Protein AF-A0A7J2XXX8-F1 (afdb_monomer_lite)

Foldseek 3Di:
DDPVVVVVLVVLVVVCVVVVNVLSVVLVVLVVVLVVCVVVVPDDPVSNVVSVVSVVVNVVVVVVVVD

Radius of gyration: 12.86 Å; chains: 1; bounding box: 30×25×32 Å

Secondary structure (DSSP, 8-state):
---HHHHHHHHHHHHHHHTT-HHHHHHHHHHHHHHHHHHH--S-HHHHHHHHHHHHHHHHHHHHH--

Sequence (67 aa):
MRNCGRELWEYADELAEKLSDRELRYLWRTANALHQNSYENWMSAREVELSVRDVERFVERLRSILK

pLDDT: mean 91.95, std 12.26, range [39.41, 98.5]

Structure (mmCIF, N/CA/C/O backbone):
data_AF-A0A7J2XXX8-F1
#
_entry.id   AF-A0A7J2XXX8-F1
#
loop_
_atom_site.group_PDB
_atom_site.id
_atom_site.type_symbol
_atom_site.label_atom_id
_atom_site.label_alt_id
_atom_site.label_comp_id
_atom_site.label_asym_id
_atom_site.label_entity_id
_atom_site.label_seq_id
_atom_site.pdbx_PDB_ins_code
_atom_site.Cartn_x
_atom_site.Cartn_y
_atom_site.Cartn_z
_atom_site.occupancy
_atom_site.B_iso_or_equiv
_atom_site.auth_seq_id
_atom_site.auth_comp_id
_atom_site.auth_asym_id
_atom_site.auth_atom_id
_atom_site.pdbx_PDB_model_num
ATOM 1 N N . MET A 1 1 ? -18.778 15.261 -13.247 1.00 39.41 1 MET A N 1
ATOM 2 C CA . MET A 1 1 ? -17.771 14.183 -13.362 1.00 39.41 1 MET A CA 1
ATOM 3 C C . MET A 1 1 ? -17.218 13.973 -11.960 1.00 39.41 1 MET A C 1
ATOM 5 O O . MET A 1 1 ? -16.714 14.939 -11.405 1.00 39.41 1 MET A O 1
ATOM 9 N N . ARG A 1 2 ? -17.452 12.818 -11.322 1.00 42.94 2 ARG A N 1
ATOM 10 C CA . ARG A 1 2 ? -16.958 12.566 -9.954 1.00 42.94 2 ARG A CA 1
ATOM 11 C C . ARG A 1 2 ? -15.441 12.386 -10.018 1.00 42.94 2 ARG A C 1
ATO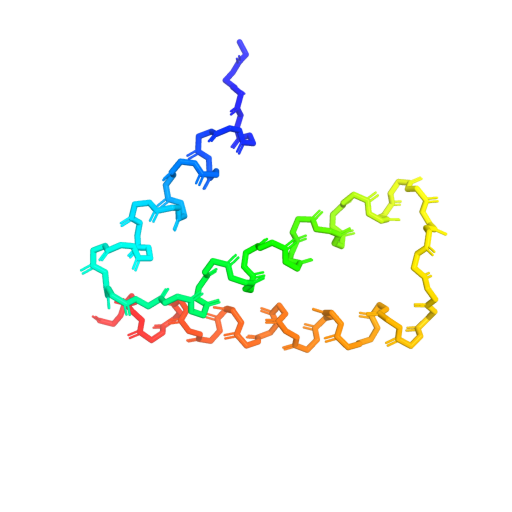M 13 O O . ARG A 1 2 ? -14.960 11.639 -10.867 1.00 42.94 2 ARG A O 1
ATOM 20 N N . ASN A 1 3 ? -14.699 13.090 -9.168 1.00 50.41 3 ASN A N 1
ATOM 21 C CA . ASN A 1 3 ? -13.242 12.990 -9.083 1.00 50.41 3 ASN A CA 1
ATOM 22 C C . ASN A 1 3 ? -12.869 11.721 -8.304 1.00 50.41 3 ASN A C 1
ATOM 24 O O . ASN A 1 3 ? -12.435 11.791 -7.157 1.00 50.41 3 ASN A O 1
ATOM 28 N N . CYS A 1 4 ? -13.040 10.562 -8.945 1.00 60.97 4 CYS A N 1
ATOM 29 C CA . CYS A 1 4 ? -12.903 9.239 -8.329 1.00 60.97 4 CYS A CA 1
ATOM 30 C C . CYS A 1 4 ? -11.539 9.022 -7.641 1.00 60.97 4 CYS A C 1
ATOM 32 O O . CYS A 1 4 ? -11.452 8.286 -6.666 1.00 60.97 4 CYS A O 1
ATOM 34 N N . GLY A 1 5 ? -10.479 9.691 -8.115 1.00 78.44 5 GLY A N 1
ATOM 35 C CA . GLY A 1 5 ? -9.155 9.638 -7.492 1.00 78.44 5 GLY A CA 1
ATOM 36 C C . GLY A 1 5 ? -9.117 10.293 -6.110 1.00 78.44 5 GLY A C 1
ATOM 37 O O . GLY A 1 5 ? -8.686 9.660 -5.155 1.00 78.44 5 GLY A O 1
ATOM 38 N N . ARG A 1 6 ? -9.600 11.537 -5.976 1.00 86.19 6 ARG A N 1
ATOM 39 C CA . ARG A 1 6 ? -9.546 12.274 -4.699 1.00 86.19 6 ARG A CA 1
ATOM 40 C C . ARG A 1 6 ? -10.374 11.584 -3.614 1.00 86.19 6 ARG A C 1
ATOM 42 O O . ARG A 1 6 ? -9.889 11.425 -2.503 1.00 86.19 6 ARG A O 1
ATOM 49 N N . GLU A 1 7 ? -11.579 11.144 -3.964 1.00 91.62 7 GLU A N 1
ATOM 50 C CA . GLU A 1 7 ? -12.484 10.464 -3.029 1.00 91.62 7 GLU A CA 1
ATOM 51 C C . GLU A 1 7 ? -11.854 9.169 -2.478 1.00 91.62 7 GLU A C 1
ATOM 53 O O . GLU A 1 7 ? -11.942 8.895 -1.284 1.00 91.62 7 GLU A O 1
ATOM 58 N N . LEU A 1 8 ? -11.147 8.397 -3.316 1.00 92.19 8 LEU A N 1
ATOM 59 C CA . LEU A 1 8 ? -10.428 7.199 -2.864 1.00 92.19 8 LEU A CA 1
ATOM 60 C C . LEU A 1 8 ? -9.223 7.529 -1.975 1.00 92.19 8 LEU A C 1
ATOM 62 O O . LEU A 1 8 ? -8.938 6.781 -1.042 1.00 92.19 8 LEU A O 1
ATOM 66 N N . TRP A 1 9 ? -8.530 8.639 -2.239 1.00 93.00 9 TRP A N 1
ATOM 67 C CA . TRP A 1 9 ? -7.442 9.111 -1.380 1.00 93.00 9 TRP A CA 1
ATOM 68 C C . TRP A 1 9 ? -7.937 9.472 0.019 1.00 93.00 9 TRP A C 1
ATOM 70 O O . TRP A 1 9 ? -7.348 9.015 0.995 1.00 93.00 9 TRP A O 1
ATOM 80 N N . GLU A 1 10 ? -9.023 10.239 0.112 1.00 93.88 10 GLU A N 1
ATOM 81 C CA . GLU A 1 10 ? -9.652 10.609 1.385 1.00 93.88 10 GLU A CA 1
ATOM 82 C C . GLU A 1 10 ? -10.146 9.363 2.134 1.00 93.88 10 GLU A C 1
ATOM 84 O O . GLU A 1 10 ? -9.846 9.178 3.311 1.00 93.88 10 GLU A O 1
ATOM 89 N N . TYR A 1 11 ? -10.806 8.435 1.437 1.00 94.12 11 TYR A N 1
ATOM 90 C CA . TYR A 1 11 ? -11.280 7.196 2.051 1.00 94.12 11 TYR A CA 1
ATOM 91 C C . TYR A 1 11 ? -10.142 6.309 2.580 1.00 94.12 11 TYR A C 1
ATOM 93 O O . TYR A 1 11 ? -10.237 5.772 3.684 1.00 94.12 11 TYR A O 1
ATOM 101 N N . ALA A 1 12 ? -9.057 6.141 1.815 1.00 93.50 12 ALA A N 1
ATOM 102 C CA . ALA A 1 12 ? -7.903 5.352 2.245 1.00 93.50 12 ALA A CA 1
ATOM 103 C C . ALA A 1 12 ? -7.202 5.978 3.465 1.00 93.50 12 ALA A C 1
ATOM 105 O O . ALA A 1 12 ? -6.732 5.254 4.346 1.00 93.50 12 ALA A O 1
ATOM 106 N N . ASP A 1 13 ? -7.161 7.312 3.526 1.00 94.00 13 ASP A N 1
ATOM 107 C CA . ASP A 1 13 ? -6.653 8.081 4.661 1.00 94.00 13 ASP A CA 1
ATOM 108 C C . ASP A 1 13 ? -7.464 7.789 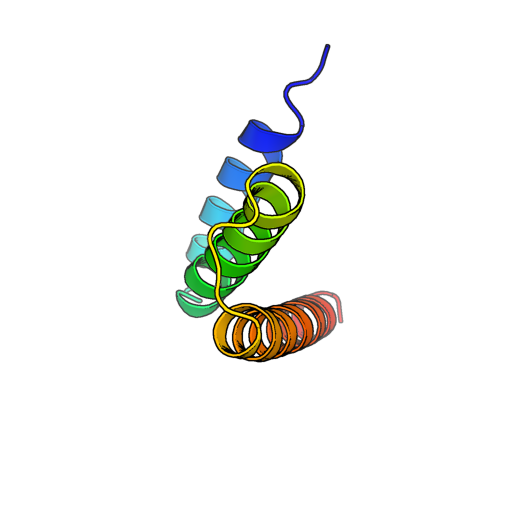5.933 1.00 94.00 13 ASP A C 1
ATOM 110 O O . ASP A 1 13 ? -6.917 7.301 6.932 1.00 94.00 13 ASP A O 1
ATOM 114 N N . GLU A 1 14 ? -8.781 7.983 5.852 1.00 95.56 14 GLU A N 1
ATOM 115 C CA . GLU A 1 14 ? -9.708 7.734 6.954 1.00 95.56 14 GLU A CA 1
ATOM 116 C C . GLU A 1 14 ? -9.697 6.273 7.408 1.00 95.56 14 GLU A C 1
ATOM 118 O O . GLU A 1 14 ? -9.742 5.991 8.605 1.00 95.56 14 GLU A O 1
ATOM 123 N N . LEU A 1 15 ? -9.659 5.320 6.472 1.00 95.12 15 LEU A N 1
ATOM 124 C CA . LEU A 1 15 ? -9.654 3.893 6.792 1.00 95.12 15 LEU A CA 1
ATOM 125 C C . LEU A 1 15 ? -8.405 3.514 7.594 1.00 95.12 15 LEU A C 1
ATOM 127 O O . LEU A 1 15 ? -8.498 2.817 8.604 1.00 95.12 15 LEU A O 1
ATOM 131 N N . ALA A 1 16 ? -7.241 3.996 7.166 1.00 95.38 16 ALA A N 1
ATOM 132 C CA . ALA A 1 16 ? -5.990 3.755 7.866 1.00 95.38 16 ALA A CA 1
ATOM 133 C C . ALA A 1 16 ? -5.960 4.396 9.261 1.00 95.38 16 ALA A C 1
ATOM 135 O O . ALA A 1 16 ? -5.389 3.816 10.183 1.00 95.38 16 ALA A O 1
ATOM 136 N N . GLU A 1 17 ? -6.579 5.567 9.434 1.00 96.75 17 GLU A N 1
ATOM 137 C CA . GLU A 1 17 ? -6.729 6.200 10.749 1.00 96.75 17 GLU A CA 1
ATOM 138 C C . GLU A 1 17 ? -7.658 5.386 11.660 1.00 96.75 17 GLU A C 1
ATOM 140 O O . GLU A 1 17 ? -7.257 5.005 12.760 1.00 96.75 17 GLU A O 1
ATOM 145 N N . LYS A 1 18 ? -8.855 5.028 11.173 1.00 96.56 18 LYS A N 1
ATOM 146 C CA . LYS A 1 18 ? -9.850 4.231 11.916 1.00 96.56 18 LYS A CA 1
ATOM 147 C C . LYS A 1 18 ? -9.283 2.893 12.397 1.00 96.56 18 LYS A C 1
ATOM 149 O O . LYS A 1 18 ? -9.621 2.442 13.487 1.00 96.56 18 LYS A O 1
ATOM 154 N N . LEU A 1 19 ? -8.412 2.270 11.604 1.00 95.25 19 LEU A N 1
ATOM 155 C CA . LEU A 1 19 ? -7.784 0.986 11.926 1.00 95.25 19 LEU A CA 1
ATOM 156 C C . LEU A 1 19 ? -6.439 1.116 12.655 1.00 95.25 19 LEU A C 1
ATOM 158 O O . LEU A 1 19 ? -5.839 0.096 12.991 1.00 95.25 19 LEU A O 1
ATOM 162 N N . SER A 1 20 ? -5.946 2.340 12.892 1.00 95.56 20 SER A N 1
ATOM 163 C CA . SER A 1 20 ? -4.576 2.596 13.372 1.00 95.56 20 SER A CA 1
ATOM 164 C C . SER A 1 20 ? -3.501 1.867 12.546 1.00 95.56 20 SER A C 1
ATOM 166 O O . SER A 1 20 ? -2.449 1.482 13.059 1.00 95.56 20 SER A O 1
ATOM 168 N N . ASP A 1 21 ? -3.758 1.676 11.251 1.00 94.62 21 ASP A N 1
ATOM 169 C CA . ASP A 1 21 ? -2.938 0.880 10.345 1.00 94.62 21 ASP A CA 1
ATOM 170 C C . ASP A 1 21 ? -2.229 1.791 9.339 1.00 94.62 21 ASP A C 1
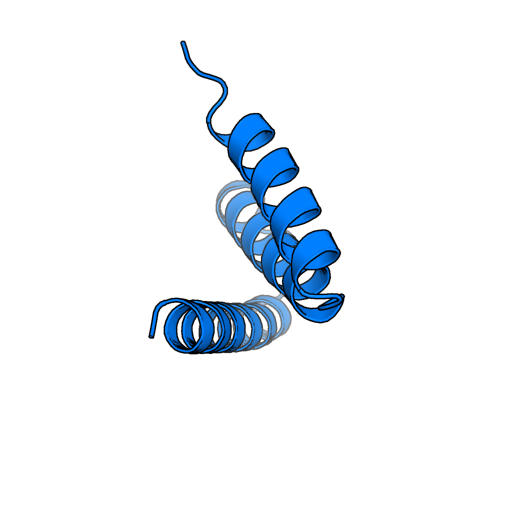ATOM 172 O O . ASP A 1 21 ? -2.727 2.112 8.257 1.00 94.62 21 ASP A O 1
ATOM 176 N N . ARG A 1 22 ? -1.020 2.221 9.707 1.00 93.44 22 ARG A N 1
ATOM 177 C CA . ARG A 1 22 ? -0.187 3.072 8.847 1.00 93.44 22 ARG A CA 1
ATOM 178 C C . ARG A 1 22 ? 0.288 2.347 7.590 1.00 93.44 22 ARG A C 1
ATOM 180 O O . ARG A 1 22 ? 0.626 3.015 6.615 1.00 93.44 22 ARG A O 1
ATOM 187 N N . GLU A 1 23 ? 0.320 1.018 7.596 1.00 95.50 23 GLU A N 1
ATOM 188 C CA . GLU A 1 23 ? 0.766 0.234 6.449 1.00 95.50 23 GLU A CA 1
ATOM 189 C C . GLU A 1 23 ? -0.205 0.362 5.275 1.00 95.50 23 GLU A C 1
ATOM 191 O O . GLU A 1 23 ? 0.244 0.545 4.144 1.00 95.50 23 GLU A O 1
ATOM 196 N N . LEU A 1 24 ? -1.515 0.423 5.536 1.00 95.56 24 LEU A N 1
ATOM 197 C CA . LEU A 1 24 ? -2.521 0.692 4.500 1.00 95.56 24 LEU A CA 1
ATOM 198 C C . LEU A 1 24 ? -2.225 1.972 3.702 1.00 95.56 24 LEU A C 1
ATOM 200 O O . LEU A 1 24 ? -2.388 1.981 2.483 1.00 95.56 24 LEU A O 1
ATOM 204 N N . ARG A 1 25 ? -1.728 3.033 4.356 1.00 93.38 25 ARG A N 1
ATOM 205 C CA . ARG A 1 25 ? -1.352 4.290 3.676 1.00 93.38 25 ARG A CA 1
ATOM 206 C C . ARG A 1 25 ? -0.168 4.101 2.737 1.00 93.38 25 ARG A C 1
ATOM 208 O O . ARG A 1 25 ? -0.165 4.664 1.645 1.00 93.38 25 ARG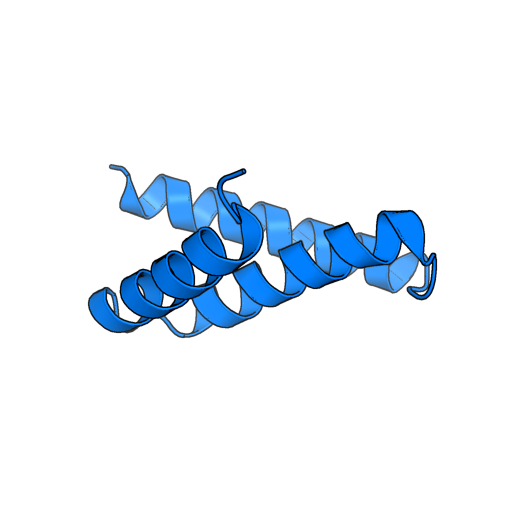 A O 1
ATOM 215 N N . TYR A 1 26 ? 0.846 3.347 3.154 1.00 95.69 26 TYR A N 1
ATOM 216 C CA . TYR A 1 26 ? 2.022 3.097 2.320 1.00 95.69 26 TYR A CA 1
ATOM 217 C C . TYR A 1 26 ? 1.667 2.228 1.116 1.00 95.69 26 TYR A C 1
ATOM 219 O O . TYR A 1 26 ? 1.996 2.585 -0.010 1.00 95.69 26 TYR A O 1
ATOM 227 N N . LEU A 1 27 ? 0.905 1.162 1.342 1.00 97.56 27 LEU A N 1
ATOM 228 C CA . LEU A 1 27 ? 0.476 0.253 0.288 1.00 97.56 27 LEU A CA 1
ATOM 229 C C . LEU A 1 27 ? -0.448 0.939 -0.737 1.00 97.56 27 LEU A C 1
ATOM 231 O O . LEU A 1 27 ? -0.259 0.781 -1.944 1.00 97.56 27 LEU A O 1
ATOM 235 N N . TRP A 1 28 ? -1.379 1.789 -0.284 1.00 96.62 28 TRP A N 1
ATOM 236 C CA . TRP A 1 28 ? -2.200 2.626 -1.170 1.00 96.62 28 TRP A CA 1
ATOM 237 C C . TRP A 1 28 ? -1.354 3.584 -2.022 1.00 96.62 28 TRP A C 1
ATOM 239 O O . TRP A 1 28 ? -1.593 3.739 -3.224 1.00 96.62 28 TRP A O 1
ATOM 249 N N . ARG A 1 29 ? -0.335 4.216 -1.426 1.00 95.75 29 ARG A N 1
ATOM 250 C CA . ARG A 1 29 ? 0.597 5.087 -2.156 1.00 95.75 29 ARG A CA 1
ATOM 251 C C . ARG A 1 29 ? 1.365 4.322 -3.231 1.00 95.75 29 ARG A C 1
ATOM 253 O O . ARG A 1 29 ? 1.485 4.838 -4.339 1.00 95.75 29 ARG A O 1
ATOM 260 N N . THR A 1 30 ? 1.843 3.116 -2.930 1.00 97.44 30 THR A N 1
ATOM 261 C CA . THR A 1 30 ? 2.541 2.266 -3.905 1.00 97.44 30 THR A CA 1
ATOM 262 C C . THR A 1 30 ? 1.622 1.883 -5.066 1.00 97.44 30 THR A C 1
ATOM 264 O O . THR A 1 30 ? 2.012 2.014 -6.226 1.00 97.44 30 THR A O 1
ATOM 267 N N . ALA A 1 31 ? 0.363 1.528 -4.787 1.00 96.81 31 ALA A N 1
ATOM 268 C CA . ALA A 1 31 ? -0.632 1.262 -5.829 1.00 96.81 31 ALA A CA 1
ATOM 269 C C . ALA A 1 31 ? -0.857 2.478 -6.750 1.00 96.81 31 ALA A C 1
ATOM 271 O O . ALA A 1 31 ? -0.897 2.340 -7.974 1.00 96.81 31 ALA A O 1
ATOM 272 N N . ASN A 1 32 ? -0.946 3.687 -6.182 1.00 95.62 32 ASN A N 1
ATOM 273 C CA . ASN A 1 32 ? -1.079 4.920 -6.967 1.00 95.62 32 ASN A CA 1
ATOM 274 C C . ASN A 1 32 ? 0.177 5.231 -7.786 1.00 95.62 32 ASN A C 1
ATOM 276 O O . ASN A 1 32 ? 0.062 5.677 -8.927 1.00 95.62 32 ASN A O 1
ATOM 280 N N . ALA A 1 33 ? 1.363 4.970 -7.234 1.00 95.81 33 ALA A N 1
ATOM 281 C CA . ALA A 1 33 ? 2.619 5.149 -7.949 1.00 95.81 33 ALA A CA 1
ATOM 282 C C . ALA A 1 33 ? 2.712 4.208 -9.162 1.00 95.81 33 ALA A C 1
ATOM 284 O O . ALA A 1 33 ? 3.112 4.650 -10.234 1.00 95.81 33 ALA A O 1
ATOM 285 N N . LEU A 1 34 ? 2.265 2.951 -9.038 1.00 96.19 34 LEU A N 1
ATOM 286 C CA . LEU A 1 34 ? 2.160 2.023 -10.170 1.00 96.19 34 LEU A CA 1
ATOM 287 C C . LEU A 1 34 ? 1.137 2.476 -11.217 1.00 96.19 34 LEU A C 1
ATOM 289 O O . LEU A 1 34 ? 1.415 2.408 -12.414 1.00 96.19 34 LEU A O 1
ATOM 293 N N . HIS A 1 35 ? -0.027 2.966 -10.782 1.00 93.50 35 HIS A N 1
ATOM 294 C CA . HIS A 1 35 ? -1.031 3.507 -11.698 1.00 93.50 35 HIS A CA 1
ATOM 295 C C . HIS A 1 35 ? -0.468 4.688 -12.501 1.00 93.50 35 HIS A C 1
ATOM 297 O O . HIS A 1 35 ? -0.596 4.705 -13.722 1.00 93.50 35 HIS A O 1
ATOM 303 N N . GLN A 1 36 ? 0.230 5.624 -11.852 1.00 94.25 36 GLN A N 1
ATOM 304 C CA . GLN A 1 36 ? 0.917 6.717 -12.544 1.00 94.25 36 GLN A CA 1
ATOM 305 C C . GLN A 1 36 ? 2.028 6.197 -13.467 1.00 94.25 36 GLN A C 1
ATOM 307 O O . GLN A 1 36 ? 2.116 6.606 -14.623 1.00 94.25 36 GLN A O 1
ATOM 312 N N . ASN A 1 37 ? 2.844 5.257 -12.985 1.00 96.44 37 ASN A N 1
ATOM 313 C CA . ASN A 1 37 ? 3.939 4.680 -13.756 1.00 96.44 37 ASN A CA 1
ATOM 314 C C . ASN A 1 37 ? 3.469 4.027 -15.064 1.00 96.44 37 ASN A C 1
ATOM 316 O O . ASN A 1 37 ? 4.224 4.015 -16.026 1.00 96.44 37 ASN A O 1
ATOM 320 N N . SER A 1 38 ? 2.235 3.519 -15.136 1.00 91.69 38 SER A N 1
ATOM 321 C CA . SER A 1 38 ? 1.696 2.951 -16.380 1.00 91.69 38 SER A CA 1
ATOM 322 C C . SER A 1 38 ? 1.612 3.957 -17.541 1.00 91.69 38 SER A C 1
ATOM 324 O O . SER A 1 38 ? 1.678 3.548 -18.698 1.00 91.69 38 SER A O 1
ATOM 326 N N . TYR A 1 39 ? 1.520 5.257 -17.241 1.00 93.00 39 TYR A N 1
ATOM 327 C CA . TYR A 1 39 ? 1.549 6.337 -18.233 1.00 93.00 39 TYR A CA 1
ATOM 328 C C . TYR A 1 39 ? 2.964 6.873 -18.455 1.00 93.00 39 TYR A C 1
ATOM 330 O O . TYR A 1 39 ? 3.343 7.199 -19.576 1.00 93.00 39 TYR A O 1
ATOM 338 N N . GLU A 1 40 ? 3.731 6.967 -17.372 1.00 94.31 40 GLU A N 1
ATOM 339 C CA . GLU A 1 40 ? 4.983 7.721 -17.330 1.00 94.31 40 GLU A CA 1
ATOM 340 C C . GLU A 1 40 ? 6.237 6.864 -17.570 1.00 94.31 40 GLU A C 1
ATOM 342 O O . GLU A 1 40 ? 7.266 7.356 -18.029 1.00 94.31 40 GLU A O 1
ATOM 347 N N . ASN A 1 41 ? 6.157 5.567 -17.263 1.00 95.12 41 ASN A N 1
ATOM 348 C CA . ASN A 1 41 ? 7.230 4.583 -17.394 1.00 95.12 41 ASN A CA 1
ATOM 349 C C . ASN A 1 41 ? 8.555 4.996 -16.707 1.00 95.12 41 ASN A C 1
ATOM 351 O O . ASN A 1 41 ? 9.644 4.782 -17.239 1.00 95.12 41 ASN A O 1
ATOM 355 N N . TRP A 1 42 ? 8.462 5.617 -15.526 1.00 96.44 42 TRP A N 1
ATOM 356 C CA . TRP A 1 42 ? 9.606 6.109 -14.744 1.00 96.44 42 TRP A CA 1
ATOM 357 C C . TRP A 1 42 ? 10.302 5.024 -13.910 1.00 96.44 42 TRP A C 1
ATOM 359 O O . TRP A 1 42 ? 11.494 5.126 -13.621 1.00 96.44 42 TRP A O 1
ATOM 369 N N . MET A 1 43 ? 9.568 4.004 -13.473 1.00 97.44 43 MET A N 1
ATOM 370 C CA . MET A 1 43 ? 10.076 2.939 -12.615 1.00 97.44 43 MET A CA 1
ATOM 371 C C . MET A 1 43 ? 10.928 1.947 -13.405 1.00 97.44 43 MET A C 1
ATOM 373 O O . MET A 1 43 ? 10.590 1.542 -14.516 1.00 97.44 43 MET A O 1
ATOM 377 N N . SER A 1 44 ? 12.009 1.474 -12.784 1.00 98.19 44 SER A N 1
ATOM 378 C CA . SER A 1 44 ? 12.745 0.317 -13.302 1.00 98.19 44 SER A CA 1
ATOM 379 C C . SER A 1 44 ? 11.890 -0.955 -13.237 1.00 98.19 44 SER A C 1
ATOM 381 O O . SER A 1 44 ? 11.011 -1.070 -12.385 1.00 98.19 44 SER A O 1
ATOM 383 N N . ALA A 1 45 ? 12.201 -1.962 -14.060 1.00 97.81 45 ALA A N 1
ATOM 384 C CA . ALA A 1 45 ? 11.500 -3.252 -14.026 1.00 97.81 45 ALA A CA 1
ATOM 385 C C . ALA A 1 45 ? 11.511 -3.906 -12.630 1.00 97.81 45 ALA A C 1
ATOM 387 O O . ALA A 1 45 ? 10.498 -4.441 -12.186 1.00 97.81 45 ALA A O 1
ATOM 388 N N . ARG A 1 46 ? 12.633 -3.800 -11.903 1.00 98.19 46 ARG A N 1
ATOM 389 C CA . ARG A 1 46 ? 12.746 -4.288 -10.521 1.00 98.19 46 ARG A CA 1
ATOM 390 C C . ARG A 1 46 ? 11.805 -3.543 -9.574 1.00 98.19 46 ARG A C 1
ATOM 392 O O . ARG A 1 46 ? 11.223 -4.155 -8.687 1.00 98.19 46 ARG A O 1
ATOM 399 N N . GLU A 1 47 ? 11.672 -2.231 -9.747 1.00 98.06 47 GLU A N 1
ATOM 400 C CA . GLU A 1 47 ? 10.790 -1.414 -8.910 1.00 98.06 47 GLU A CA 1
ATOM 401 C C . GLU A 1 47 ? 9.314 -1.718 -9.183 1.00 98.06 47 GLU A C 1
ATOM 403 O O . GLU A 1 47 ? 8.522 -1.804 -8.246 1.00 98.06 47 GLU A O 1
ATOM 408 N N . VAL A 1 48 ? 8.960 -1.970 -10.449 1.00 98.19 48 VAL A N 1
ATOM 409 C CA . VAL A 1 48 ? 7.626 -2.459 -10.821 1.00 98.19 48 VAL A CA 1
ATOM 410 C C . VAL A 1 48 ? 7.338 -3.792 -10.131 1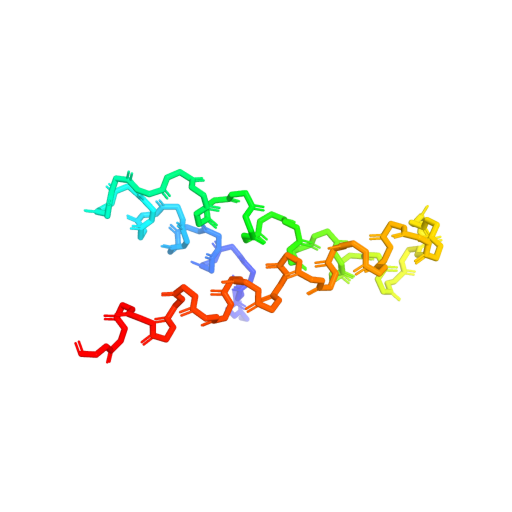.00 98.19 48 VAL A C 1
ATOM 412 O O . VAL A 1 48 ? 6.293 -3.931 -9.503 1.00 98.19 48 VAL A O 1
ATOM 415 N N . GLU A 1 49 ? 8.264 -4.752 -10.187 1.00 98.44 49 GLU A N 1
ATOM 416 C CA . GLU A 1 49 ? 8.085 -6.064 -9.554 1.00 98.44 49 GLU A CA 1
ATOM 417 C C . GLU A 1 49 ? 7.878 -5.955 -8.035 1.00 98.44 49 GLU A C 1
ATOM 419 O O . GLU A 1 49 ? 6.966 -6.573 -7.486 1.00 98.44 49 GLU A O 1
ATOM 424 N N . LEU A 1 50 ? 8.695 -5.151 -7.349 1.00 98.31 50 LEU A N 1
ATOM 425 C CA . LEU A 1 50 ? 8.554 -4.928 -5.908 1.00 98.31 50 LEU A CA 1
ATOM 426 C C . LEU A 1 50 ? 7.229 -4.244 -5.566 1.00 98.31 50 LEU A C 1
ATOM 428 O O . LEU A 1 50 ? 6.525 -4.689 -4.662 1.00 98.31 50 LEU A O 1
ATOM 432 N N . SER A 1 51 ? 6.855 -3.222 -6.333 1.00 98.06 51 SER A N 1
ATOM 433 C CA . SER A 1 51 ? 5.602 -2.500 -6.126 1.00 98.06 51 SER A CA 1
ATOM 434 C C . SER A 1 51 ? 4.377 -3.393 -6.351 1.00 98.06 51 SER A C 1
ATOM 436 O O . SER A 1 51 ? 3.375 -3.242 -5.657 1.00 98.06 51 SER A O 1
ATOM 438 N N . VAL A 1 52 ? 4.436 -4.349 -7.287 1.00 98.31 52 VAL A N 1
ATOM 439 C CA . VAL A 1 52 ? 3.347 -5.319 -7.499 1.00 98.31 52 VAL A CA 1
ATOM 440 C C . VAL A 1 52 ? 3.165 -6.203 -6.268 1.00 98.31 52 VAL A C 1
ATOM 442 O O . VAL A 1 52 ? 2.033 -6.387 -5.828 1.00 98.31 52 VAL A O 1
ATOM 445 N N . ARG A 1 53 ? 4.254 -6.680 -5.653 1.00 98.50 53 ARG A N 1
ATOM 446 C CA . ARG A 1 53 ? 4.183 -7.474 -4.412 1.00 98.50 53 ARG A CA 1
ATOM 447 C C . ARG A 1 53 ? 3.561 -6.682 -3.258 1.00 98.50 53 ARG A C 1
ATOM 449 O O . ARG A 1 53 ? 2.785 -7.231 -2.475 1.00 98.50 53 ARG A O 1
ATOM 456 N N . ASP A 1 54 ? 3.846 -5.384 -3.173 1.00 98.31 54 ASP A N 1
ATOM 457 C CA . ASP A 1 54 ? 3.186 -4.499 -2.208 1.00 98.31 54 ASP A CA 1
ATOM 458 C C . ASP A 1 54 ? 1.680 -4.371 -2.495 1.00 98.31 54 ASP A C 1
ATOM 460 O O . ASP A 1 54 ? 0.864 -4.424 -1.574 1.00 98.31 54 ASP A O 1
ATOM 464 N N . VAL A 1 55 ? 1.271 -4.273 -3.764 1.00 98.12 55 VAL A N 1
ATOM 465 C CA . VAL A 1 55 ? -0.156 -4.254 -4.138 1.00 98.12 55 VAL A CA 1
ATOM 466 C C . VAL A 1 55 ? -0.849 -5.579 -3.808 1.00 98.12 55 VAL A C 1
ATOM 468 O O . VAL A 1 55 ? -1.970 -5.569 -3.301 1.00 98.12 55 VAL A O 1
ATOM 471 N N . GLU A 1 56 ? -0.202 -6.723 -4.025 1.00 98.25 56 GLU A N 1
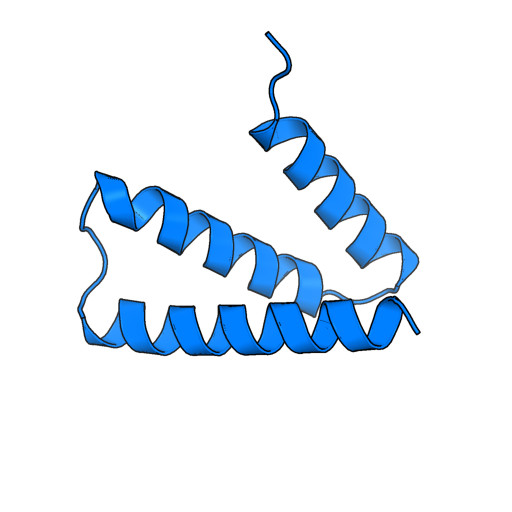ATOM 472 C CA . GLU A 1 56 ? -0.738 -8.028 -3.610 1.00 98.25 56 GLU A CA 1
ATOM 473 C C . GLU A 1 56 ? -0.968 -8.066 -2.095 1.00 98.25 56 GLU A C 1
ATOM 475 O O . GLU A 1 56 ? -2.053 -8.426 -1.626 1.00 98.25 56 GLU A O 1
ATOM 480 N N . ARG A 1 57 ? 0.013 -7.592 -1.319 1.00 97.56 57 ARG A N 1
ATOM 481 C CA . ARG A 1 57 ? -0.106 -7.462 0.136 1.00 97.56 57 ARG A CA 1
ATOM 482 C C . ARG A 1 57 ? -1.239 -6.518 0.545 1.00 97.56 57 ARG A C 1
ATOM 484 O O . ARG A 1 57 ? -1.943 -6.798 1.516 1.00 97.56 57 ARG A O 1
ATOM 491 N N . PHE A 1 58 ? -1.445 -5.428 -0.193 1.00 97.19 58 PHE A N 1
ATOM 492 C CA . PHE A 1 58 ? -2.552 -4.498 0.033 1.00 97.19 58 PHE A CA 1
ATOM 493 C C . PHE A 1 58 ? -3.906 -5.189 -0.104 1.00 97.19 58 PHE A C 1
ATOM 495 O O . PHE A 1 58 ? -4.754 -5.071 0.781 1.00 97.19 58 PHE A O 1
ATOM 502 N N . VAL A 1 59 ? -4.092 -5.950 -1.184 1.00 97.12 59 VAL A N 1
ATOM 503 C CA . VAL A 1 59 ? -5.333 -6.685 -1.447 1.00 97.12 59 VAL A CA 1
ATOM 504 C C . VAL A 1 59 ? -5.602 -7.703 -0.343 1.00 97.12 59 VAL A C 1
ATOM 506 O O . VAL A 1 59 ? -6.723 -7.764 0.162 1.00 97.12 59 VAL A O 1
ATOM 509 N N . GLU A 1 60 ? -4.589 -8.456 0.087 1.00 96.50 60 GLU A N 1
ATOM 510 C CA . GLU A 1 60 ? -4.736 -9.403 1.198 1.00 96.50 60 GLU A CA 1
ATOM 511 C C . GLU A 1 60 ? -5.102 -8.707 2.513 1.00 96.50 60 GLU A C 1
ATOM 513 O O . GLU A 1 60 ? -5.976 -9.174 3.252 1.00 96.50 60 GLU A O 1
ATOM 518 N N . ARG A 1 61 ? -4.514 -7.536 2.788 1.00 94.38 61 ARG A N 1
ATOM 519 C CA . ARG A 1 61 ? -4.876 -6.745 3.968 1.00 94.38 61 ARG A CA 1
ATOM 520 C C . ARG A 1 61 ? -6.335 -6.297 3.915 1.00 94.38 61 ARG A C 1
ATOM 522 O O . ARG A 1 61 ? -7.055 -6.497 4.892 1.00 94.38 61 ARG A O 1
ATOM 529 N N . LEU A 1 62 ? -6.797 -5.772 2.781 1.00 94.94 62 LEU A N 1
ATOM 530 C CA . LEU A 1 62 ? -8.197 -5.376 2.595 1.00 94.94 62 LEU A CA 1
ATOM 531 C C . LEU A 1 62 ? -9.152 -6.568 2.737 1.00 94.94 62 LEU A C 1
ATOM 533 O O . LEU A 1 62 ? -10.157 -6.468 3.439 1.00 94.94 62 LEU A O 1
ATOM 537 N N . ARG A 1 63 ? -8.814 -7.724 2.153 1.00 95.56 63 ARG A N 1
ATOM 538 C CA . ARG A 1 63 ? -9.586 -8.968 2.314 1.00 95.56 63 ARG A CA 1
ATOM 539 C C . ARG A 1 63 ? -9.703 -9.399 3.772 1.00 95.56 63 ARG A C 1
ATOM 541 O O . ARG A 1 63 ? -10.741 -9.918 4.161 1.00 95.56 63 ARG A O 1
ATOM 548 N N . SER A 1 64 ? -8.662 -9.185 4.577 1.00 93.62 64 SER A N 1
ATOM 549 C CA . SER A 1 64 ? -8.697 -9.509 6.007 1.00 93.62 64 SER A CA 1
ATOM 550 C C . SER A 1 64 ? -9.634 -8.604 6.816 1.00 93.62 64 SER A C 1
ATOM 552 O O . SER A 1 64 ? -10.172 -9.059 7.820 1.00 93.62 64 SER A O 1
ATOM 554 N N . ILE A 1 65 ? -9.851 -7.363 6.362 1.00 93.12 65 ILE A N 1
ATOM 555 C CA . ILE A 1 65 ? -10.739 -6.378 7.001 1.00 93.12 65 ILE A CA 1
ATOM 556 C C . ILE A 1 65 ? -12.204 -6.624 6.624 1.00 93.12 65 ILE A C 1
ATOM 558 O O . ILE A 1 65 ? -13.087 -6.404 7.441 1.00 93.12 65 ILE A O 1
ATOM 562 N N . LEU A 1 66 ? -12.467 -7.081 5.397 1.00 89.00 66 LEU A N 1
ATOM 563 C CA . LEU A 1 66 ? -13.820 -7.336 4.879 1.00 89.00 66 LEU A CA 1
ATOM 564 C C . LEU A 1 66 ? -14.471 -8.627 5.419 1.00 89.00 66 LEU A C 1
ATOM 566 O O . LEU A 1 66 ? -15.529 -9.013 4.922 1.00 89.00 66 LEU A O 1
ATOM 570 N N . LYS A 1 67 ? -13.830 -9.312 6.369 1.00 61.62 67 LYS A N 1
ATOM 571 C CA . LYS A 1 67 ? -14.359 -10.526 7.001 1.00 61.62 67 LYS A CA 1
ATOM 572 C C . LYS A 1 67 ? -15.437 -10.228 8.032 1.00 61.62 67 LYS A C 1
ATOM 574 O O . LYS A 1 67 ? -15.291 -9.230 8.768 1.00 61.62 67 LYS A O 1
#